Protein AF-A0A2S2P1L9-F1 (afdb_monomer)

InterPro domains:
  IPR001584 Integrase, catalytic core [PF00665] (9-90)
  IPR001584 Integrase, catalytic core [PS50994] (1-130)
  IPR012337 Ribonuclease H-like superfamily [SSF53098] (10-117)
  IPR036397 Ribonuclease H superfamily [G3DSA:3.30.420.10] (2-129)

pLDDT: mean 81.89, std 11.2, range [43.09, 94.62]

Structure (mmCIF, N/CA/C/O backbone):
data_AF-A0A2S2P1L9-F1
#
_entry.id   AF-A0A2S2P1L9-F1
#
loop_
_atom_site.group_PDB
_atom_site.id
_atom_site.type_symbol
_atom_site.label_atom_id
_atom_site.label_alt_id
_atom_site.label_comp_id
_atom_site.label_asym_id
_atom_site.label_entity_id
_atom_site.label_seq_id
_atom_site.pdbx_PDB_ins_code
_atom_site.Cartn_x
_atom_site.Cartn_y
_atom_site.Cartn_z
_atom_site.occupancy
_atom_site.B_iso_or_equiv
_atom_site.auth_seq_id
_atom_site.auth_comp_id
_atom_site.auth_asym_id
_atom_site.auth_atom_id
_atom_site.pdbx_PDB_model_num
ATOM 1 N N . VAL A 1 1 ? 14.281 -6.290 -4.411 1.00 46.94 1 VAL A N 1
ATOM 2 C CA . VAL A 1 1 ? 15.604 -6.355 -5.085 1.00 46.94 1 VAL A CA 1
ATOM 3 C C . VAL A 1 1 ? 15.452 -6.503 -6.593 1.00 46.94 1 VAL A C 1
ATOM 5 O O . VAL A 1 1 ? 15.866 -5.600 -7.300 1.00 46.94 1 VAL A O 1
ATOM 8 N N . ILE A 1 2 ? 14.763 -7.542 -7.087 1.00 59.72 2 ILE A N 1
ATOM 9 C CA . ILE A 1 2 ? 14.579 -7.776 -8.535 1.00 59.72 2 ILE A CA 1
ATOM 10 C C . ILE A 1 2 ? 13.946 -6.566 -9.249 1.00 59.72 2 ILE A C 1
ATOM 12 O O . ILE A 1 2 ? 14.470 -6.113 -10.256 1.00 59.72 2 ILE A O 1
ATOM 16 N N . MET A 1 3 ? 12.871 -5.987 -8.702 1.00 68.06 3 MET A N 1
ATOM 17 C CA . MET A 1 3 ? 12.139 -4.891 -9.364 1.00 68.06 3 MET A CA 1
ATOM 18 C C . MET A 1 3 ? 12.948 -3.596 -9.518 1.00 68.06 3 MET A C 1
ATOM 20 O O . MET A 1 3 ? 12.745 -2.863 -10.480 1.00 68.06 3 MET A O 1
ATOM 24 N N . ARG A 1 4 ? 13.880 -3.318 -8.596 1.00 66.12 4 ARG A N 1
ATOM 25 C CA . ARG A 1 4 ? 14.669 -2.080 -8.614 1.00 66.12 4 ARG A CA 1
ATOM 26 C C . ARG A 1 4 ? 15.696 -2.064 -9.743 1.00 66.12 4 ARG A C 1
ATOM 28 O O . ARG A 1 4 ? 15.940 -1.007 -10.302 1.00 66.12 4 ARG A O 1
ATOM 35 N N . ASN A 1 5 ? 16.213 -3.230 -10.122 1.00 73.38 5 ASN A N 1
ATOM 36 C CA . ASN A 1 5 ? 17.188 -3.371 -11.206 1.00 73.38 5 ASN A CA 1
ATOM 37 C C . ASN A 1 5 ? 16.560 -3.232 -12.604 1.00 73.38 5 ASN A C 1
ATOM 39 O O . ASN A 1 5 ? 17.282 -3.184 -13.592 1.00 73.38 5 ASN A O 1
ATOM 43 N N . TYR A 1 6 ? 15.227 -3.179 -12.698 1.00 74.25 6 TYR A N 1
ATOM 44 C CA . TYR A 1 6 ? 14.498 -3.085 -13.965 1.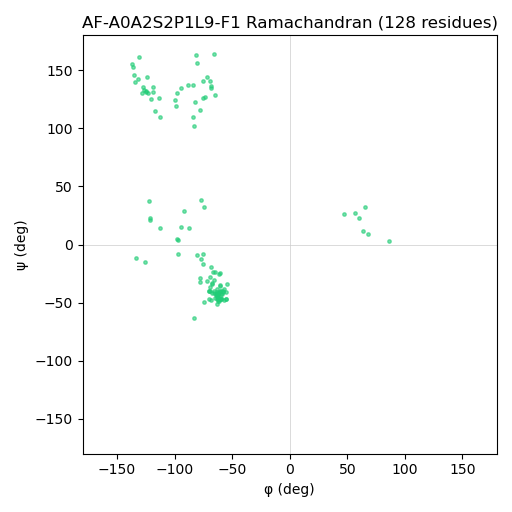00 74.25 6 TYR A CA 1
ATOM 45 C C . TYR A 1 6 ? 13.604 -1.842 -14.035 1.00 74.25 6 TYR A C 1
ATOM 47 O O . TYR A 1 6 ? 12.641 -1.831 -14.802 1.00 74.25 6 TYR A O 1
ATOM 55 N N . SER A 1 7 ? 13.894 -0.797 -13.251 1.00 75.38 7 SER A N 1
ATOM 56 C CA . SER A 1 7 ? 13.093 0.435 -13.229 1.00 75.38 7 SER A CA 1
ATOM 57 C C . SER A 1 7 ? 12.945 1.061 -14.612 1.00 75.38 7 SER A C 1
ATOM 59 O O . SER A 1 7 ? 11.848 1.473 -14.978 1.00 75.38 7 SER A O 1
ATOM 61 N N . ASP A 1 8 ? 14.010 1.066 -15.410 1.00 77.19 8 ASP A N 1
ATOM 62 C CA . ASP A 1 8 ? 14.045 1.746 -16.712 1.00 77.19 8 ASP A CA 1
ATOM 63 C C . ASP A 1 8 ? 13.118 1.071 -17.725 1.00 77.19 8 ASP A C 1
ATOM 65 O O . ASP A 1 8 ? 12.447 1.721 -18.522 1.00 77.19 8 ASP A O 1
ATOM 69 N N . GLN A 1 9 ? 12.992 -0.253 -17.628 1.00 77.81 9 GLN A N 1
ATOM 70 C CA . GLN A 1 9 ? 12.070 -1.039 -18.448 1.00 77.81 9 GLN A CA 1
ATOM 71 C C . GLN A 1 9 ? 10.614 -0.929 -17.970 1.00 77.81 9 GLN A C 1
ATOM 73 O O . GLN A 1 9 ? 9.703 -1.340 -18.689 1.00 77.81 9 GLN A O 1
ATOM 78 N N . ASN A 1 10 ? 10.398 -0.382 -16.772 1.00 80.25 10 ASN A N 1
ATOM 79 C CA . ASN A 1 10 ? 9.116 -0.274 -16.084 1.00 80.25 10 ASN A CA 1
ATOM 80 C C . ASN A 1 10 ? 8.779 1.180 -15.762 1.00 80.25 10 ASN A C 1
ATOM 82 O O . ASN A 1 10 ? 8.266 1.461 -14.687 1.00 80.25 10 ASN A O 1
ATOM 86 N N . GLU A 1 11 ? 9.098 2.119 -16.655 1.00 80.50 11 GLU A N 1
ATOM 87 C CA . GLU A 1 11 ? 8.687 3.529 -16.539 1.00 80.50 11 GLU A CA 1
ATOM 88 C C . GLU A 1 11 ? 9.122 4.209 -15.217 1.00 80.50 11 GLU A C 1
ATOM 90 O O . GLU A 1 11 ? 8.482 5.147 -14.728 1.00 80.50 11 GLU A O 1
ATOM 95 N N . GLY A 1 12 ? 10.209 3.727 -14.609 1.00 79.69 12 GLY A N 1
ATOM 96 C CA . GLY A 1 12 ? 10.750 4.200 -13.334 1.00 79.69 12 GLY A CA 1
ATOM 97 C C . GLY A 1 12 ? 10.132 3.559 -12.085 1.00 79.69 12 GLY A C 1
ATOM 98 O O . GLY A 1 12 ? 10.487 3.944 -10.971 1.00 79.69 12 GLY A O 1
ATOM 99 N N . TYR A 1 13 ? 9.216 2.598 -12.223 1.00 82.69 13 TYR A N 1
ATOM 100 C CA . TYR A 1 13 ? 8.654 1.862 -11.090 1.00 82.69 13 TYR A CA 1
ATOM 101 C C . TYR A 1 13 ? 9.660 0.844 -10.547 1.00 82.69 13 TYR A C 1
ATOM 103 O O . TYR A 1 13 ? 10.180 0.009 -11.283 1.00 82.69 13 TYR A O 1
ATOM 111 N N . CYS A 1 14 ? 9.934 0.905 -9.243 1.00 83.81 14 CYS A N 1
ATOM 112 C CA . CYS A 1 14 ? 10.972 0.084 -8.609 1.00 83.81 14 CYS A CA 1
ATOM 113 C C . CYS A 1 14 ? 10.535 -0.595 -7.305 1.00 83.81 14 CYS A C 1
ATOM 115 O O . CYS A 1 14 ? 11.239 -1.479 -6.813 1.00 83.81 14 CYS A O 1
ATOM 117 N N . ASN A 1 15 ? 9.388 -0.203 -6.750 1.00 84.94 15 ASN A N 1
ATOM 118 C CA . ASN A 1 15 ? 8.818 -0.773 -5.534 1.00 84.94 15 ASN A CA 1
ATOM 119 C C . ASN A 1 15 ? 7.342 -1.120 -5.757 1.00 84.94 15 ASN A C 1
ATOM 121 O O . ASN A 1 15 ? 6.701 -0.581 -6.657 1.00 84.94 15 ASN A O 1
ATOM 125 N N . ILE A 1 16 ? 6.798 -1.984 -4.906 1.00 87.12 16 ILE A N 1
ATOM 126 C CA . ILE A 1 16 ? 5.361 -2.245 -4.803 1.00 87.12 16 ILE A CA 1
ATOM 127 C C . ILE A 1 16 ? 4.981 -2.049 -3.341 1.00 87.12 16 ILE A C 1
ATOM 129 O O . ILE A 1 16 ? 5.674 -2.553 -2.457 1.00 87.12 16 ILE A O 1
ATOM 133 N N . ILE A 1 17 ? 3.903 -1.311 -3.096 1.00 88.56 17 ILE A N 1
ATOM 134 C CA . ILE A 1 17 ? 3.240 -1.292 -1.796 1.00 88.56 17 ILE A CA 1
ATOM 135 C C . ILE A 1 17 ? 2.104 -2.303 -1.811 1.00 88.56 17 ILE A C 1
ATOM 137 O O . ILE A 1 17 ? 1.337 -2.376 -2.769 1.00 88.56 17 ILE A O 1
ATOM 141 N N . THR A 1 18 ? 2.019 -3.086 -0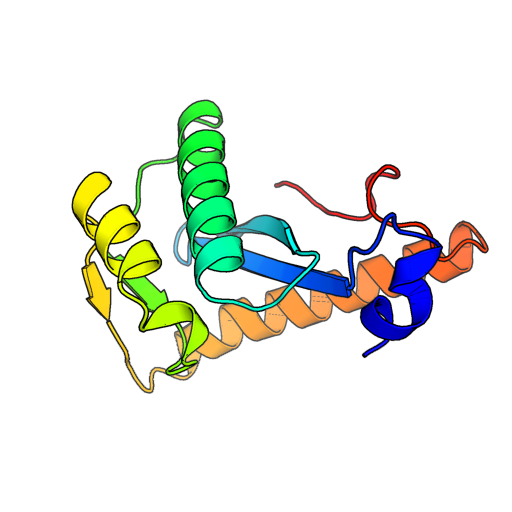.749 1.00 89.44 18 THR A N 1
ATOM 142 C CA . THR A 1 18 ? 1.016 -4.131 -0.577 1.00 89.44 18 THR A CA 1
ATOM 143 C C . THR A 1 18 ? 0.171 -3.819 0.643 1.00 89.44 18 THR A C 1
ATOM 145 O O . THR A 1 18 ? 0.714 -3.550 1.714 1.00 89.44 18 THR A O 1
ATOM 148 N N . VAL A 1 19 ? -1.145 -3.879 0.487 1.00 89.94 19 VAL A N 1
ATOM 149 C CA . VAL A 1 19 ? -2.118 -3.718 1.569 1.00 89.94 19 VAL A CA 1
ATOM 150 C C . VAL A 1 19 ? -3.012 -4.944 1.555 1.00 89.94 19 VAL A C 1
ATOM 152 O O . VAL A 1 19 ? -3.486 -5.338 0.494 1.00 89.94 19 VAL A O 1
ATOM 155 N N . ILE A 1 20 ? -3.233 -5.552 2.716 1.00 89.88 20 ILE A N 1
ATOM 156 C CA . ILE A 1 20 ? -4.113 -6.710 2.858 1.00 89.88 20 ILE A CA 1
ATOM 157 C C . ILE A 1 2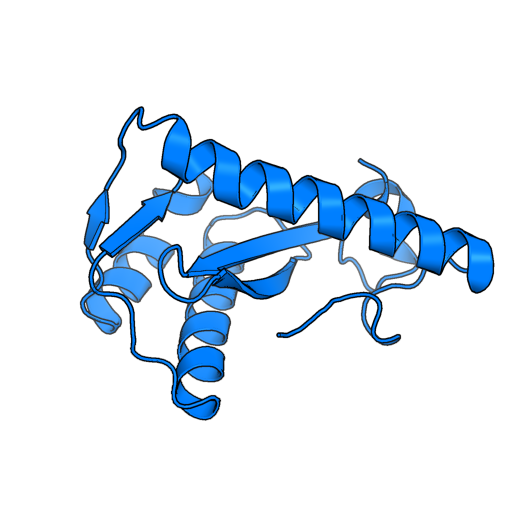0 ? -5.127 -6.452 3.963 1.00 89.88 20 ILE A C 1
ATOM 159 O O . ILE A 1 20 ? -4.777 -5.970 5.041 1.00 89.88 20 ILE A O 1
ATOM 163 N N . ASP A 1 21 ? -6.379 -6.794 3.696 1.00 89.88 21 ASP A N 1
ATOM 164 C CA . ASP A 1 21 ? -7.383 -6.927 4.736 1.00 89.88 21 ASP A CA 1
ATOM 165 C C . ASP A 1 21 ? -7.184 -8.271 5.446 1.00 89.88 21 ASP A C 1
ATOM 167 O O . ASP A 1 21 ? -7.314 -9.348 4.858 1.00 89.88 21 ASP A O 1
ATOM 171 N N . THR A 1 22 ? -6.852 -8.223 6.733 1.00 87.12 22 THR A N 1
ATOM 172 C CA . THR A 1 22 ? -6.578 -9.423 7.524 1.00 87.12 22 THR A CA 1
ATOM 173 C C . THR A 1 22 ? -7.815 -10.286 7.754 1.00 87.12 22 THR A C 1
ATOM 175 O O . THR A 1 22 ? -7.636 -11.471 8.045 1.00 87.12 22 THR A O 1
ATOM 178 N N . PHE A 1 23 ? -9.031 -9.750 7.610 1.00 86.25 23 PHE A N 1
ATOM 179 C CA . PHE A 1 23 ? -10.271 -10.510 7.761 1.00 86.25 23 PHE A CA 1
ATOM 180 C C . PHE A 1 23 ? -10.623 -11.257 6.471 1.00 86.25 23 PHE A C 1
ATOM 182 O O . PHE A 1 23 ? -10.585 -12.485 6.442 1.00 86.25 23 PHE A O 1
ATOM 189 N N . SER A 1 24 ? -10.888 -10.525 5.385 1.00 87.94 24 SER A N 1
ATOM 190 C CA . SER A 1 24 ? -11.298 -11.111 4.098 1.00 87.94 24 SER A CA 1
ATOM 191 C C . SER A 1 24 ? -10.158 -11.769 3.315 1.00 87.94 24 SER A C 1
ATOM 193 O O . SER A 1 24 ? -10.411 -12.528 2.384 1.00 87.94 24 SER A O 1
ATOM 195 N N . LYS A 1 25 ? -8.901 -11.467 3.671 1.00 87.81 25 LYS A N 1
ATOM 196 C CA . LYS A 1 25 ? -7.683 -11.798 2.908 1.00 87.81 25 LYS A CA 1
ATOM 197 C C . LYS A 1 25 ? -7.605 -11.131 1.533 1.00 87.81 25 LYS A C 1
ATOM 199 O O . LYS A 1 25 ? -6.714 -11.472 0.755 1.00 87.81 25 LYS A O 1
ATOM 204 N N . PHE A 1 26 ? -8.473 -10.159 1.251 1.00 88.25 26 PHE A N 1
ATOM 205 C CA . PHE A 1 26 ? -8.393 -9.366 0.032 1.00 88.25 26 PHE A CA 1
ATOM 206 C C . PHE A 1 26 ? -7.147 -8.478 0.063 1.00 88.25 26 PHE A C 1
ATOM 208 O O . PHE A 1 26 ? -6.846 -7.857 1.086 1.00 88.25 26 PHE A O 1
ATOM 215 N N . ALA A 1 27 ? -6.408 -8.432 -1.045 1.00 89.00 27 ALA A N 1
ATOM 216 C CA . ALA A 1 27 ? -5.133 -7.736 -1.116 1.00 89.00 27 ALA A CA 1
ATOM 217 C C . ALA A 1 27 ? -5.036 -6.829 -2.343 1.00 89.00 27 ALA A C 1
ATOM 219 O O . ALA A 1 27 ? -5.455 -7.175 -3.448 1.00 89.00 27 ALA A O 1
ATOM 220 N N . TRP A 1 28 ? -4.396 -5.684 -2.140 1.00 88.94 28 TRP A N 1
ATOM 221 C CA . TRP A 1 28 ? -4.076 -4.710 -3.169 1.00 88.94 28 TRP A CA 1
ATOM 222 C C . TRP A 1 28 ? -2.565 -4.550 -3.260 1.00 88.94 28 TRP A C 1
ATOM 224 O O . TRP A 1 28 ? -1.874 -4.410 -2.248 1.00 88.94 28 TRP A O 1
ATOM 234 N N . ALA A 1 29 ? -2.053 -4.533 -4.485 1.00 88.25 29 ALA A N 1
ATOM 235 C CA . ALA A 1 29 ? -0.664 -4.235 -4.783 1.00 88.25 29 ALA A CA 1
ATOM 236 C C . ALA A 1 29 ? -0.610 -3.007 -5.694 1.00 88.25 29 ALA A C 1
ATOM 238 O O . ALA A 1 29 ? -1.233 -2.985 -6.752 1.00 88.25 29 ALA A O 1
ATOM 239 N N . PHE A 1 30 ? 0.130 -1.974 -5.297 1.00 86.88 30 PHE A N 1
ATOM 240 C CA . PHE A 1 30 ? 0.253 -0.746 -6.077 1.00 86.88 30 PHE A CA 1
ATOM 241 C C . PHE A 1 30 ? 1.723 -0.443 -6.394 1.00 86.88 30 PHE A C 1
ATOM 243 O O . PHE A 1 30 ? 2.566 -0.464 -5.492 1.00 86.88 30 PHE A O 1
ATOM 250 N N . PRO A 1 31 ? 2.075 -0.158 -7.658 1.00 88.12 31 PRO A N 1
ATOM 251 C CA . PRO A 1 31 ? 3.450 0.130 -8.033 1.00 88.12 31 PRO A CA 1
ATOM 252 C C . PRO A 1 31 ? 3.887 1.533 -7.591 1.00 88.12 31 PRO A C 1
ATOM 254 O O . PRO A 1 31 ? 3.159 2.517 -7.723 1.00 88.12 31 PRO A O 1
ATOM 257 N N . LEU A 1 32 ? 5.127 1.644 -7.121 1.00 87.50 32 LEU A N 1
ATOM 258 C CA . LEU A 1 32 ? 5.744 2.879 -6.646 1.00 87.50 32 LEU A CA 1
ATOM 259 C C . LEU A 1 32 ? 7.063 3.164 -7.376 1.00 87.50 32 LEU A C 1
ATOM 261 O O . LEU A 1 32 ? 7.957 2.316 -7.455 1.00 87.50 32 LEU A O 1
ATOM 265 N N . LYS A 1 33 ? 7.212 4.400 -7.869 1.00 86.38 33 LYS A N 1
ATOM 266 C CA . LYS A 1 33 ? 8.484 4.903 -8.424 1.00 86.38 33 LYS A CA 1
ATOM 267 C C . LYS A 1 33 ? 9.476 5.303 -7.337 1.00 86.38 33 LYS A C 1
ATOM 269 O O . LYS A 1 33 ? 10.678 5.154 -7.512 1.00 86.38 33 LYS A O 1
ATOM 274 N N . LYS A 1 34 ? 8.978 5.793 -6.201 1.00 85.25 34 LYS A N 1
ATOM 275 C CA . LYS A 1 34 ? 9.776 6.182 -5.033 1.00 85.25 34 LYS A CA 1
ATOM 276 C C . LYS A 1 34 ? 9.118 5.651 -3.767 1.00 85.25 34 LYS A C 1
ATOM 278 O O . LYS A 1 34 ? 7.895 5.595 -3.683 1.00 85.25 34 LYS A O 1
ATOM 283 N N . LYS A 1 35 ? 9.940 5.281 -2.784 1.00 84.38 35 LYS A N 1
ATOM 284 C CA . LYS A 1 35 ? 9.500 4.855 -1.445 1.00 84.38 35 LYS A CA 1
ATOM 285 C C . LYS A 1 35 ? 9.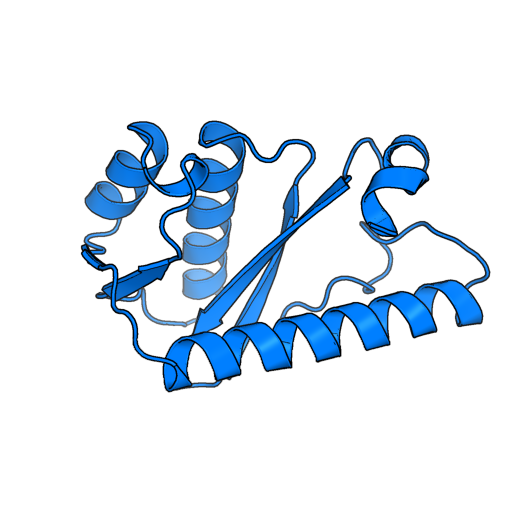446 6.039 -0.465 1.00 84.38 35 LYS A C 1
ATOM 287 O O . LYS A 1 35 ? 9.697 5.880 0.722 1.00 84.38 35 LYS A O 1
ATOM 292 N N . ASP A 1 36 ? 9.195 7.246 -0.971 1.00 88.06 36 ASP A N 1
ATOM 293 C CA . ASP A 1 36 ? 9.004 8.414 -0.115 1.00 88.06 36 ASP A CA 1
ATOM 294 C C . ASP A 1 36 ? 7.574 8.445 0.433 1.00 88.06 36 ASP A C 1
ATOM 296 O O . ASP A 1 36 ? 6.638 7.884 -0.146 1.00 88.06 36 ASP A O 1
ATOM 300 N N . GLY A 1 37 ? 7.392 9.117 1.568 1.00 86.44 37 GLY A N 1
ATOM 301 C CA . GLY A 1 37 ? 6.089 9.126 2.216 1.00 86.44 37 GLY A CA 1
ATOM 302 C C . GLY A 1 37 ? 4.998 9.826 1.388 1.00 86.44 37 GLY A C 1
ATOM 303 O O . GLY A 1 37 ? 3.825 9.533 1.582 1.00 86.44 37 GLY A O 1
ATOM 304 N N . ILE A 1 38 ? 5.325 10.739 0.459 1.00 90.12 38 ILE A N 1
ATOM 305 C CA . ILE A 1 38 ? 4.319 11.383 -0.414 1.00 90.12 38 ILE A CA 1
ATOM 306 C C . ILE A 1 38 ? 3.746 10.353 -1.391 1.00 90.12 38 ILE A C 1
ATOM 308 O O . ILE A 1 38 ? 2.529 10.244 -1.544 1.00 90.12 38 ILE A O 1
ATOM 312 N N . SER A 1 39 ? 4.623 9.586 -2.036 1.00 90.56 39 SER A N 1
ATOM 313 C CA . SER A 1 39 ? 4.256 8.535 -2.983 1.00 90.56 39 SER A CA 1
ATOM 314 C C . SER A 1 39 ? 3.453 7.440 -2.289 1.00 90.56 39 SER A C 1
ATOM 316 O O . SER A 1 39 ? 2.419 7.020 -2.803 1.00 90.56 39 SER A O 1
ATOM 318 N N . VAL A 1 40 ? 3.877 7.046 -1.085 1.00 90.69 40 VAL A N 1
ATOM 319 C CA . VAL A 1 40 ? 3.168 6.067 -0.251 1.00 90.69 40 VAL A CA 1
ATOM 320 C C . VAL A 1 40 ? 1.780 6.569 0.163 1.00 90.69 40 VAL A C 1
ATOM 322 O O . VAL A 1 40 ? 0.812 5.826 0.040 1.00 90.69 40 VAL A O 1
ATOM 325 N N . SER A 1 41 ? 1.648 7.838 0.562 1.00 91.94 41 SER A N 1
ATOM 326 C CA . SER A 1 41 ? 0.350 8.439 0.920 1.00 91.94 41 SER A CA 1
ATOM 327 C C . SER A 1 41 ? -0.631 8.432 -0.251 1.00 91.94 41 SER A C 1
ATOM 329 O O . SER A 1 41 ? -1.775 8.015 -0.097 1.00 91.94 41 SER A O 1
ATOM 331 N N . LYS A 1 42 ? -0.169 8.845 -1.439 1.00 92.31 42 LYS A N 1
ATOM 332 C CA . LYS A 1 42 ? -0.987 8.831 -2.662 1.00 92.31 42 LYS A CA 1
ATOM 333 C C . LYS A 1 42 ? -1.400 7.415 -3.053 1.00 92.31 42 LYS A C 1
ATOM 335 O O . LYS A 1 42 ? -2.514 7.210 -3.519 1.00 92.31 42 LYS A O 1
ATOM 340 N N . ALA A 1 43 ? -0.507 6.439 -2.890 1.00 92.00 43 ALA A N 1
ATOM 341 C CA . ALA A 1 43 ? -0.836 5.048 -3.171 1.00 92.00 43 ALA A CA 1
ATOM 342 C C . ALA A 1 43 ? -1.861 4.493 -2.177 1.00 92.00 43 ALA A C 1
ATOM 344 O O . ALA A 1 43 ? -2.802 3.837 -2.609 1.00 92.00 43 ALA A O 1
ATOM 345 N N . LEU A 1 44 ? -1.732 4.799 -0.881 1.00 91.94 44 LEU A N 1
ATOM 346 C CA . LEU A 1 44 ? -2.730 4.408 0.115 1.00 91.94 44 LEU A CA 1
ATOM 347 C C . LEU A 1 44 ? -4.106 4.999 -0.213 1.00 91.94 44 LEU A C 1
ATOM 349 O O . LEU A 1 44 ? -5.098 4.278 -0.195 1.00 91.94 44 LEU A O 1
ATOM 353 N N . GLU A 1 45 ? -4.162 6.289 -0.540 1.00 93.19 45 GLU A N 1
ATOM 354 C CA . GLU A 1 45 ? -5.404 6.968 -0.920 1.00 93.19 45 GLU A CA 1
ATOM 355 C C . GLU A 1 45 ? -6.079 6.281 -2.117 1.00 93.19 45 GLU A C 1
ATOM 357 O O . GLU A 1 45 ? -7.252 5.920 -2.035 1.00 93.19 45 GLU A O 1
ATOM 362 N N . LYS A 1 46 ? -5.310 5.978 -3.171 1.00 92.19 46 LYS A N 1
ATOM 363 C CA . LYS A 1 46 ? -5.803 5.222 -4.332 1.00 92.19 46 LYS A CA 1
ATOM 364 C C . LYS A 1 46 ? -6.301 3.825 -3.974 1.00 92.19 46 LYS A C 1
ATOM 366 O O . LYS A 1 46 ? -7.315 3.396 -4.512 1.00 92.19 46 LYS A O 1
ATOM 371 N N . ILE A 1 47 ? -5.606 3.114 -3.086 1.00 91.44 47 ILE A N 1
ATOM 372 C CA . ILE A 1 47 ? -6.027 1.782 -2.632 1.00 91.44 47 ILE A CA 1
ATOM 373 C C . ILE A 1 47 ? -7.358 1.873 -1.885 1.00 91.44 47 ILE A C 1
ATOM 375 O O . ILE A 1 47 ? -8.242 1.065 -2.139 1.00 91.44 47 ILE A O 1
ATOM 379 N N . ILE A 1 48 ? -7.537 2.863 -1.006 1.00 90.94 48 ILE A N 1
ATOM 380 C CA . ILE A 1 48 ? -8.800 3.056 -0.279 1.00 90.94 48 ILE A CA 1
ATOM 381 C C . ILE A 1 48 ? -9.940 3.381 -1.251 1.00 90.94 48 ILE A C 1
ATOM 383 O O . ILE A 1 48 ? -11.041 2.852 -1.110 1.00 90.94 48 ILE A O 1
ATOM 387 N N . GLU A 1 49 ? -9.695 4.238 -2.242 1.00 91.69 49 GLU A N 1
ATOM 388 C CA . GLU A 1 49 ? -10.682 4.565 -3.275 1.00 91.69 49 GLU A CA 1
ATOM 389 C C . GLU A 1 49 ? -11.046 3.341 -4.121 1.00 91.69 49 GLU A C 1
ATOM 391 O O . GLU A 1 49 ? -12.228 3.064 -4.308 1.00 91.69 49 GLU A O 1
ATOM 396 N N . GLN A 1 50 ? -1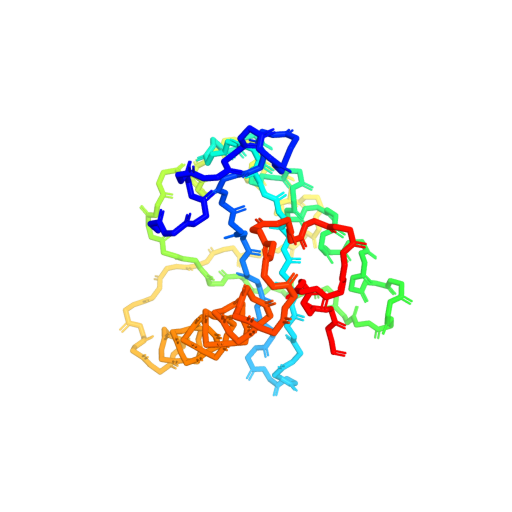0.055 2.559 -4.555 1.00 89.88 50 GLN A N 1
ATOM 397 C CA . GLN A 1 50 ? -10.271 1.308 -5.282 1.00 89.88 50 GLN A CA 1
ATOM 398 C C . GLN A 1 50 ? -11.024 0.272 -4.438 1.00 89.88 50 GLN A C 1
ATOM 400 O O . GLN A 1 50 ? -11.933 -0.387 -4.932 1.00 89.88 50 GLN A O 1
ATOM 405 N N . ALA A 1 51 ? -10.693 0.143 -3.156 1.00 88.94 51 ALA A N 1
ATOM 406 C CA . ALA A 1 51 ? -11.400 -0.744 -2.242 1.00 88.94 51 ALA A CA 1
ATOM 407 C C . ALA A 1 51 ? -12.888 -0.355 -2.154 1.00 88.94 51 ALA A C 1
ATOM 409 O O . ALA A 1 51 ? -13.758 -1.217 -2.257 1.00 88.94 51 ALA A O 1
ATOM 410 N N . LYS A 1 52 ? -13.198 0.948 -2.080 1.00 89.94 52 LYS A N 1
ATOM 411 C CA . LYS A 1 52 ? -14.585 1.441 -2.101 1.00 89.94 52 LYS A CA 1
ATOM 412 C C . LYS A 1 52 ? -15.314 1.107 -3.403 1.00 89.94 52 LYS A C 1
ATOM 414 O O . LYS A 1 52 ? -16.469 0.699 -3.340 1.00 89.94 52 LYS A O 1
ATOM 419 N N . THR A 1 53 ? -14.674 1.254 -4.569 1.00 90.25 53 THR A N 1
ATOM 420 C CA . THR A 1 53 ? -15.312 0.883 -5.850 1.00 90.25 53 THR A CA 1
ATOM 421 C C . THR A 1 53 ? -15.546 -0.623 -5.973 1.00 90.25 53 THR A C 1
ATOM 423 O O . THR A 1 53 ? -16.459 -1.044 -6.675 1.00 90.25 53 THR A O 1
ATOM 426 N N . GLN A 1 54 ? -14.772 -1.430 -5.245 1.00 87.69 54 GLN A N 1
ATOM 427 C CA . GLN A 1 54 ? -14.933 -2.880 -5.120 1.00 87.69 54 GLN A CA 1
ATOM 428 C C . GLN A 1 54 ? -15.904 -3.285 -3.996 1.00 87.69 54 GLN A C 1
ATOM 430 O O . GLN A 1 54 ? -15.944 -4.449 -3.603 1.00 87.69 54 GLN A O 1
ATOM 435 N N . ASN A 1 55 ? -16.692 -2.337 -3.477 1.00 88.50 55 ASN A N 1
ATOM 436 C CA . ASN A 1 55 ? -17.649 -2.538 -2.388 1.00 88.50 55 ASN A CA 1
ATOM 437 C C . ASN A 1 55 ? -17.005 -3.031 -1.073 1.00 88.50 55 ASN A C 1
ATOM 439 O O . ASN A 1 55 ? -17.673 -3.618 -0.220 1.00 88.50 55 ASN A O 1
ATOM 443 N N . HIS A 1 56 ? -15.704 -2.778 -0.897 1.00 88.94 56 HIS A N 1
ATOM 444 C CA . HIS A 1 56 ? -14.959 -3.086 0.318 1.00 88.94 56 HIS A CA 1
ATOM 445 C C . HIS A 1 56 ? -15.0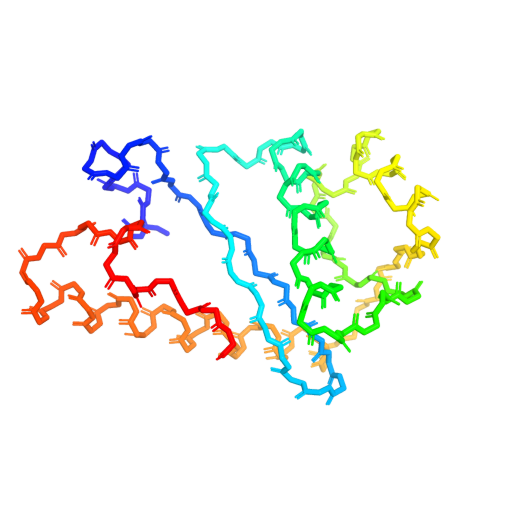43 -1.923 1.304 1.00 88.94 56 HIS A C 1
ATOM 447 O O . HIS A 1 56 ? -14.908 -0.749 0.941 1.00 88.94 56 HIS A O 1
ATOM 453 N N . GLN A 1 57 ? -15.253 -2.236 2.580 1.00 87.50 57 GLN A N 1
ATOM 454 C CA . GLN A 1 57 ? -15.377 -1.205 3.606 1.00 87.50 57 GLN A CA 1
ATOM 455 C C . GLN A 1 57 ? -14.027 -0.544 3.896 1.00 87.50 57 GLN A C 1
ATOM 457 O O . GLN A 1 57 ? -12.977 -1.186 3.911 1.00 87.50 57 GLN A O 1
ATOM 462 N N . THR A 1 58 ? -14.059 0.763 4.167 1.00 86.88 58 THR A N 1
ATOM 463 C CA . THR A 1 58 ? -12.864 1.486 4.620 1.00 86.88 58 THR A CA 1
ATOM 464 C C . THR A 1 58 ? -12.439 0.949 5.991 1.00 86.88 58 THR A C 1
ATOM 466 O O . THR A 1 58 ? -13.276 0.878 6.896 1.00 86.88 58 THR A O 1
ATOM 469 N N . PRO A 1 59 ? -11.163 0.567 6.173 1.00 88.38 59 PRO A N 1
ATOM 470 C CA . PRO A 1 59 ? -10.710 -0.007 7.431 1.00 88.38 59 PRO A CA 1
ATOM 471 C C . PRO A 1 59 ? -10.711 1.051 8.535 1.00 88.38 59 PRO A C 1
ATOM 473 O O . PRO A 1 59 ? -10.301 2.185 8.318 1.00 88.38 59 PRO A O 1
ATOM 476 N N . LYS A 1 60 ? -11.106 0.669 9.751 1.00 90.06 60 LYS A N 1
ATOM 477 C CA . LYS A 1 60 ? -10.994 1.549 10.931 1.00 90.06 60 LYS A CA 1
ATOM 478 C C . LYS A 1 60 ? -9.571 1.598 11.483 1.00 90.06 60 LYS A C 1
ATOM 480 O O . LYS A 1 60 ? -9.170 2.589 12.085 1.00 90.06 60 LYS A O 1
ATOM 485 N N . LEU A 1 61 ? -8.827 0.510 11.300 1.00 90.62 61 LEU A N 1
ATOM 486 C CA . LEU A 1 61 ? -7.507 0.303 11.874 1.00 90.62 61 LEU A CA 1
ATOM 487 C C . LEU A 1 61 ? -6.517 -0.090 10.777 1.00 90.62 61 LEU A C 1
ATOM 489 O O . LEU A 1 61 ? -6.776 -1.026 10.023 1.00 90.62 61 LEU A O 1
ATOM 493 N N . LEU A 1 62 ? -5.372 0.587 10.728 1.00 90.75 62 LEU A N 1
ATOM 494 C CA . LEU A 1 62 ? -4.259 0.242 9.846 1.00 90.75 62 LEU A CA 1
ATOM 495 C C . LEU A 1 62 ? -3.063 -0.213 10.678 1.00 90.75 62 LEU A C 1
ATOM 497 O O . LEU A 1 62 ? -2.597 0.511 11.557 1.00 90.75 62 LEU A O 1
ATOM 501 N N . HIS A 1 63 ? -2.545 -1.397 10.369 1.00 88.81 63 HIS A N 1
ATOM 502 C CA . HIS A 1 63 ? -1.274 -1.868 10.908 1.00 88.81 63 HIS A CA 1
ATOM 503 C C . HIS A 1 63 ? -0.190 -1.654 9.858 1.00 88.81 63 HIS A C 1
ATOM 505 O O . HIS A 1 63 ? -0.325 -2.113 8.726 1.00 88.81 63 HIS A O 1
ATOM 511 N N . ALA A 1 64 ? 0.866 -0.944 10.237 1.00 85.44 64 ALA A N 1
ATOM 512 C CA . ALA A 1 64 ? 2.059 -0.768 9.424 1.00 85.44 64 ALA A CA 1
ATOM 513 C C . ALA A 1 64 ? 3.307 -0.905 10.301 1.00 85.44 64 ALA A C 1
ATOM 515 O O . ALA A 1 64 ? 3.269 -0.648 11.512 1.00 85.44 64 ALA A O 1
ATOM 516 N N . ASP A 1 65 ? 4.422 -1.279 9.682 1.00 78.44 65 ASP A N 1
ATOM 517 C CA . ASP A 1 65 ? 5.722 -1.259 10.344 1.00 78.44 65 ASP A CA 1
ATOM 518 C C . ASP A 1 65 ? 6.138 0.177 10.681 1.00 78.44 65 ASP A C 1
ATOM 520 O O . ASP A 1 65 ? 5.610 1.152 10.141 1.00 78.44 65 ASP A O 1
ATOM 524 N N . LYS A 1 66 ? 7.129 0.324 11.564 1.00 74.50 66 LYS A N 1
ATOM 525 C CA . LYS A 1 66 ? 7.679 1.627 11.984 1.00 74.50 66 LYS A CA 1
ATOM 526 C C . LYS A 1 66 ? 8.571 2.281 10.912 1.00 74.50 66 LYS A C 1
ATOM 528 O O . LYS A 1 66 ? 9.560 2.934 11.229 1.00 74.50 66 LYS A O 1
ATOM 533 N N . GLY A 1 67 ? 8.265 2.059 9.635 1.00 76.06 67 GLY A N 1
ATOM 534 C CA . GLY A 1 67 ? 8.963 2.696 8.525 1.00 76.06 67 GLY A CA 1
ATOM 535 C C . GLY A 1 67 ? 8.669 4.195 8.488 1.00 76.06 67 GLY A C 1
ATOM 536 O O . GLY A 1 67 ? 7.516 4.610 8.620 1.00 76.06 67 GLY A O 1
ATOM 537 N N . LEU A 1 68 ? 9.700 5.011 8.258 1.00 78.50 68 LEU A N 1
ATOM 538 C CA . LEU A 1 68 ? 9.574 6.474 8.183 1.00 78.50 68 LEU A CA 1
ATOM 539 C C . LEU A 1 68 ? 8.626 6.923 7.059 1.00 78.50 68 LEU A C 1
ATOM 541 O O . LEU A 1 68 ? 8.025 7.995 7.132 1.00 78.50 68 LEU A O 1
ATOM 545 N N . GLU A 1 69 ? 8.451 6.096 6.026 1.00 80.06 69 GLU A N 1
ATOM 546 C CA . GLU A 1 69 ? 7.491 6.334 4.951 1.00 80.06 69 GLU A CA 1
ATOM 547 C C . GLU A 1 69 ? 6.029 6.401 5.429 1.00 80.06 69 GLU A C 1
ATOM 549 O O . GLU A 1 69 ? 5.221 7.076 4.788 1.00 80.06 69 GLU A O 1
ATOM 554 N N . PHE A 1 70 ? 5.704 5.767 6.560 1.00 80.00 70 PHE A N 1
ATOM 555 C CA . PHE A 1 70 ? 4.367 5.746 7.165 1.00 80.00 70 PHE A CA 1
ATOM 556 C C . PHE A 1 70 ? 4.202 6.791 8.278 1.00 80.00 70 PHE A C 1
ATOM 558 O O . PHE A 1 70 ? 3.093 7.041 8.746 1.00 80.00 70 PHE A O 1
ATOM 565 N N . GLU A 1 71 ? 5.289 7.452 8.685 1.00 79.94 71 GLU A N 1
ATOM 566 C CA . GLU A 1 71 ? 5.288 8.417 9.790 1.00 79.94 71 GLU A CA 1
ATOM 567 C C . GLU A 1 71 ? 5.172 9.884 9.331 1.00 79.94 71 GLU A C 1
ATOM 569 O O . GLU A 1 71 ? 5.193 10.815 10.142 1.00 79.94 71 GLU A O 1
ATOM 574 N N . ASN A 1 72 ? 5.012 10.136 8.030 1.00 85.31 72 ASN A N 1
ATOM 575 C CA . ASN A 1 72 ? 5.002 11.498 7.502 1.00 85.31 72 ASN A CA 1
ATOM 576 C C . ASN A 1 72 ? 3.635 12.212 7.652 1.00 85.31 72 ASN A C 1
ATOM 578 O O . ASN A 1 72 ? 2.576 11.604 7.834 1.00 85.31 72 ASN A O 1
ATOM 582 N N . LYS A 1 73 ? 3.647 13.547 7.516 1.00 90.81 73 LYS A N 1
ATOM 583 C CA . LYS A 1 73 ? 2.430 14.380 7.595 1.00 90.81 73 LYS A CA 1
ATOM 584 C C . LYS A 1 73 ? 1.384 14.036 6.529 1.00 90.81 73 LYS A C 1
ATOM 586 O O . LYS A 1 73 ? 0.192 14.111 6.794 1.00 90.81 73 LYS A O 1
ATOM 591 N N . HIS A 1 74 ? 1.819 13.656 5.328 1.00 91.88 74 HIS A N 1
ATOM 592 C CA . HIS A 1 74 ? 0.914 13.362 4.216 1.00 91.88 74 HIS A CA 1
ATOM 593 C C . HIS A 1 74 ? 0.113 12.083 4.476 1.00 91.88 74 HIS A C 1
ATOM 595 O O . HIS A 1 74 ? -1.090 12.056 4.240 1.00 91.88 74 HIS A O 1
ATOM 601 N N . PHE A 1 75 ? 0.756 11.071 5.048 1.00 90.38 75 PHE A N 1
ATOM 602 C CA . PHE A 1 75 ? 0.167 9.781 5.354 1.00 90.38 75 PHE A CA 1
ATOM 603 C C . PHE A 1 75 ? -0.827 9.937 6.495 1.00 90.38 75 PHE A C 1
ATOM 605 O O . PHE A 1 75 ? -1.984 9.548 6.367 1.00 90.38 75 PHE A O 1
ATOM 612 N N . LYS A 1 76 ? -0.427 10.647 7.558 1.00 91.62 76 LYS A N 1
ATOM 613 C CA . LYS A 1 76 ? -1.318 11.023 8.666 1.00 91.62 76 LYS A CA 1
ATOM 614 C C . LYS A 1 76 ? -2.543 11.814 8.187 1.00 91.62 76 LYS A C 1
ATOM 616 O O . LYS A 1 76 ? -3.646 11.568 8.672 1.00 91.62 76 LYS A O 1
ATOM 621 N N . ASN A 1 77 ? -2.386 12.709 7.210 1.00 94.25 77 ASN A N 1
ATOM 622 C CA . ASN A 1 77 ? -3.511 13.445 6.625 1.00 94.25 77 ASN A CA 1
ATOM 623 C C . ASN A 1 77 ? -4.479 12.526 5.870 1.00 94.25 77 ASN A C 1
ATOM 625 O O . ASN A 1 77 ? -5.688 12.680 6.030 1.00 94.25 77 ASN A O 1
ATOM 629 N N . VAL A 1 78 ? -3.972 11.559 5.096 1.00 94.25 78 VAL A N 1
ATOM 630 C CA . VAL A 1 78 ? -4.811 10.546 4.431 1.00 94.25 78 VAL A CA 1
ATOM 631 C C . VAL A 1 78 ? -5.565 9.724 5.476 1.00 94.25 78 VAL A C 1
ATOM 633 O O . VAL A 1 78 ? -6.784 9.618 5.404 1.00 94.25 78 VAL A O 1
ATOM 636 N N . LEU A 1 79 ? -4.881 9.224 6.505 1.00 93.19 79 LEU A N 1
ATOM 637 C CA . LEU A 1 79 ? -5.523 8.478 7.590 1.00 93.19 79 LEU A CA 1
ATOM 638 C C . LEU A 1 79 ? -6.650 9.284 8.250 1.00 93.19 79 LEU A C 1
ATOM 640 O O . LEU A 1 79 ? -7.763 8.784 8.387 1.00 93.19 79 LEU A O 1
ATOM 644 N N . LYS A 1 80 ? -6.403 10.560 8.568 1.00 94.44 80 LYS A N 1
ATOM 645 C CA . LYS A 1 80 ? -7.415 11.457 9.141 1.00 94.44 80 LYS A CA 1
ATOM 646 C C . LYS A 1 80 ? -8.593 11.692 8.190 1.00 94.44 80 LYS A C 1
ATOM 648 O 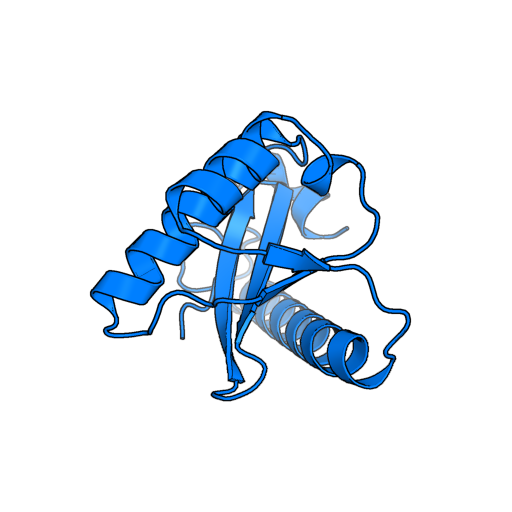O . LYS A 1 80 ? -9.733 11.654 8.639 1.00 94.44 80 LYS A O 1
ATOM 653 N N . LYS A 1 81 ? -8.334 11.899 6.893 1.00 94.62 81 LYS A N 1
ATOM 654 C CA . LYS A 1 81 ? -9.366 12.098 5.856 1.00 94.62 81 LYS A CA 1
ATOM 655 C C . LYS A 1 81 ? -10.341 10.920 5.788 1.00 94.62 81 LYS A C 1
ATOM 657 O O . LYS A 1 81 ? -11.536 11.133 5.619 1.00 94.62 81 LYS A O 1
ATOM 662 N N . TYR A 1 82 ? -9.835 9.695 5.924 1.00 93.38 82 TYR A N 1
ATOM 663 C CA . TYR A 1 82 ? -10.642 8.474 5.846 1.00 93.38 82 TYR A CA 1
ATOM 664 C C . TYR A 1 82 ? -11.053 7.913 7.220 1.00 93.38 82 TYR A C 1
ATOM 666 O O . TYR A 1 82 ? -11.669 6.852 7.268 1.00 93.38 82 TYR A O 1
ATOM 674 N N . GLY A 1 83 ? -10.746 8.605 8.326 1.00 94.00 83 GLY A N 1
ATOM 675 C CA . GLY A 1 83 ? -11.100 8.159 9.680 1.00 94.00 83 GLY A CA 1
ATOM 676 C C . GLY A 1 83 ? -10.392 6.871 10.118 1.00 94.00 83 GLY A C 1
ATOM 677 O O . GLY A 1 83 ? -10.966 6.070 10.849 1.00 94.00 83 GLY A O 1
ATOM 678 N N . ILE A 1 84 ? -9.165 6.653 9.643 1.00 94.38 84 ILE A N 1
ATOM 679 C CA . ILE A 1 84 ? -8.373 5.444 9.888 1.00 94.38 84 ILE A CA 1
ATOM 680 C C . ILE A 1 84 ? -7.386 5.708 11.024 1.00 94.38 84 ILE A C 1
ATOM 682 O O . ILE A 1 84 ? -6.617 6.669 10.981 1.00 94.38 84 ILE A O 1
ATOM 686 N N . HIS A 1 85 ? -7.344 4.821 12.014 1.00 91.81 85 HIS A N 1
ATOM 687 C CA . HIS A 1 85 ? -6.351 4.877 13.082 1.00 91.81 85 HIS A CA 1
ATOM 688 C C . HIS A 1 85 ? -5.201 3.914 12.803 1.00 91.81 85 HIS A C 1
ATOM 690 O O . HIS A 1 85 ? -5.385 2.701 12.703 1.00 91.81 85 HIS A O 1
ATOM 696 N N . MET A 1 86 ? -3.993 4.460 12.679 1.00 89.62 86 MET A N 1
ATOM 697 C CA . MET A 1 86 ? -2.786 3.651 12.555 1.00 89.62 86 MET A CA 1
ATOM 698 C C . MET A 1 86 ? -2.285 3.235 13.933 1.00 89.62 86 MET A C 1
ATOM 700 O O . MET A 1 86 ? -2.242 4.045 14.857 1.00 89.62 86 MET A O 1
ATOM 704 N N . TYR A 1 87 ? -1.881 1.977 14.048 1.00 86.56 87 TYR A N 1
ATOM 705 C CA . TYR A 1 87 ? -1.286 1.427 15.255 1.00 86.56 87 TYR A CA 1
ATOM 706 C C . TYR A 1 87 ? -0.073 0.568 14.899 1.00 86.56 87 TYR A C 1
ATOM 708 O O . TYR A 1 87 ? 0.015 -0.018 13.817 1.00 86.56 87 TYR A O 1
ATOM 716 N N . HIS A 1 88 ? 0.861 0.486 15.840 1.00 79.19 88 HIS A N 1
ATOM 717 C CA . HIS A 1 88 ? 2.049 -0.348 15.733 1.00 79.19 88 HIS A CA 1
ATOM 718 C C . HIS A 1 88 ? 1.998 -1.387 16.849 1.00 79.19 88 HIS A C 1
ATOM 720 O O . HIS A 1 88 ? 2.063 -1.039 18.024 1.00 79.19 88 HIS A O 1
ATOM 726 N N . THR A 1 89 ? 1.880 -2.663 16.495 1.00 66.12 89 THR A N 1
ATOM 727 C CA . THR A 1 89 ? 1.966 -3.780 17.448 1.00 66.12 89 THR A CA 1
ATOM 728 C C . THR A 1 89 ? 3.048 -4.747 17.000 1.00 66.12 89 THR A C 1
ATOM 730 O O . THR A 1 89 ? 3.161 -4.997 15.802 1.00 66.12 89 THR A O 1
ATOM 733 N N . GLN A 1 90 ? 3.779 -5.345 17.943 1.00 62.84 90 GLN A N 1
ATOM 734 C CA . GLN A 1 90 ? 4.683 -6.479 17.691 1.00 62.84 90 GLN A CA 1
ATOM 735 C C . GLN A 1 90 ? 3.903 -7.799 17.524 1.00 62.84 90 GLN A C 1
ATOM 737 O O . GLN A 1 90 ? 4.295 -8.833 18.045 1.00 62.84 90 GLN A O 1
ATOM 742 N N . ASN A 1 91 ? 2.738 -7.760 16.874 1.00 66.19 91 ASN A N 1
ATOM 743 C CA . ASN A 1 91 ? 1.922 -8.956 16.703 1.00 66.19 91 ASN A CA 1
ATOM 744 C C . ASN A 1 91 ? 2.432 -9.743 15.487 1.00 66.19 91 ASN A C 1
ATOM 746 O O . ASN A 1 91 ? 2.142 -9.372 14.346 1.00 66.19 91 ASN A O 1
ATOM 750 N N . GLU A 1 92 ? 3.183 -10.811 15.760 1.00 64.38 92 GLU A N 1
ATOM 751 C CA . GLU A 1 92 ? 3.788 -11.701 14.763 1.00 64.38 92 GLU A CA 1
ATOM 752 C C . GLU A 1 92 ? 2.759 -12.275 13.778 1.00 64.38 92 GLU A C 1
ATOM 754 O O . GLU A 1 92 ? 3.052 -12.403 12.591 1.00 64.38 92 GLU A O 1
ATOM 759 N N . GLU A 1 93 ? 1.522 -12.542 14.212 1.00 69.75 93 GLU A N 1
ATOM 760 C CA . GLU A 1 93 ? 0.492 -13.137 13.350 1.00 69.75 93 GLU A CA 1
ATOM 761 C C . GLU A 1 93 ? 0.073 -12.209 12.202 1.00 69.75 93 GLU A C 1
ATOM 763 O O . GLU A 1 93 ? -0.124 -12.651 11.065 1.00 69.75 93 GLU A O 1
ATOM 768 N N . LYS A 1 94 ? -0.059 -10.904 12.474 1.00 68.56 94 LYS A N 1
ATOM 769 C CA . LYS A 1 94 ? -0.435 -9.917 11.448 1.00 68.56 94 LYS A CA 1
ATOM 770 C C . LYS A 1 94 ? 0.695 -9.722 10.444 1.00 68.56 94 LYS A C 1
ATOM 772 O O . LYS A 1 94 ? 0.434 -9.672 9.239 1.00 68.56 94 LYS A O 1
ATOM 777 N N . SER A 1 95 ? 1.934 -9.695 10.930 1.00 76.25 95 SER A N 1
ATOM 778 C CA . SER A 1 95 ? 3.128 -9.652 10.084 1.00 76.25 95 SER A CA 1
ATOM 779 C C . SER A 1 95 ? 3.249 -10.911 9.218 1.00 76.25 95 SER A C 1
ATOM 781 O O . SER A 1 95 ? 3.478 -10.811 8.014 1.00 76.25 95 SER A O 1
ATOM 783 N N . ALA A 1 96 ? 2.949 -12.094 9.761 1.00 84.50 96 ALA A N 1
ATOM 784 C CA . ALA A 1 96 ? 2.999 -13.350 9.013 1.00 84.50 96 ALA A CA 1
ATOM 785 C C . ALA A 1 96 ? 2.034 -13.380 7.811 1.00 84.50 96 ALA A C 1
ATOM 787 O O . ALA A 1 96 ? 2.364 -13.932 6.755 1.00 84.50 96 ALA A O 1
ATOM 788 N N . ILE A 1 97 ? 0.846 -12.770 7.930 1.00 85.81 97 ILE A N 1
ATOM 789 C CA . ILE A 1 97 ? -0.126 -12.684 6.826 1.00 85.81 97 ILE A CA 1
ATOM 790 C C . ILE A 1 97 ? 0.452 -11.876 5.657 1.00 85.81 97 ILE A C 1
ATOM 792 O O . ILE A 1 97 ? 0.440 -12.350 4.515 1.00 85.81 97 ILE A O 1
ATOM 796 N N . ILE A 1 98 ? 0.971 -10.674 5.929 1.00 84.56 98 ILE A N 1
ATOM 797 C CA . ILE A 1 98 ? 1.520 -9.809 4.878 1.00 84.56 98 ILE A CA 1
ATOM 798 C C . ILE A 1 98 ? 2.818 -10.387 4.303 1.00 84.56 98 ILE A C 1
ATOM 800 O O . ILE A 1 98 ? 3.021 -10.356 3.090 1.00 84.56 98 ILE A O 1
ATOM 804 N N . GLU A 1 99 ? 3.661 -11.013 5.125 1.00 86.50 99 GLU A N 1
ATOM 805 C CA . GLU A 1 99 ? 4.870 -11.706 4.673 1.00 86.50 99 GLU A CA 1
ATOM 806 C C . GLU A 1 99 ? 4.549 -12.870 3.732 1.00 86.50 99 GLU A C 1
ATOM 808 O O . GLU A 1 99 ? 5.168 -13.014 2.670 1.00 86.50 99 GLU A O 1
ATOM 813 N N . ARG A 1 100 ? 3.540 -13.684 4.070 1.00 87.81 100 ARG A N 1
ATOM 814 C CA . ARG A 1 100 ? 3.078 -14.781 3.210 1.00 87.81 100 ARG A CA 1
ATOM 815 C C . ARG A 1 100 ? 2.544 -14.256 1.879 1.00 87.81 100 ARG A C 1
ATOM 817 O O . ARG A 1 100 ? 2.841 -14.842 0.830 1.00 87.81 100 ARG A O 1
ATOM 824 N N . PHE A 1 101 ? 1.788 -13.160 1.908 1.00 87.06 101 PHE A N 1
ATOM 825 C CA . PHE A 1 101 ? 1.300 -12.510 0.695 1.00 87.06 101 PHE A CA 1
ATOM 826 C C . PHE A 1 101 ? 2.462 -11.998 -0.164 1.00 87.06 101 PHE A C 1
ATOM 828 O O . PHE A 1 101 ? 2.547 -12.338 -1.344 1.00 87.06 101 PHE A O 1
ATOM 835 N N . ASN A 1 102 ? 3.422 -11.293 0.436 1.00 86.19 102 ASN A N 1
ATOM 836 C CA . ASN A 1 102 ? 4.605 -10.781 -0.253 1.00 86.19 102 ASN A CA 1
ATOM 837 C C . ASN A 1 102 ? 5.443 -11.897 -0.884 1.00 86.19 102 ASN A C 1
ATOM 839 O O . ASN A 1 102 ? 5.907 -11.763 -2.019 1.00 86.19 102 ASN A O 1
ATOM 843 N N . ARG A 1 103 ? 5.606 -13.033 -0.197 1.00 87.81 103 ARG A N 1
ATOM 844 C CA . ARG A 1 103 ? 6.274 -14.216 -0.757 1.00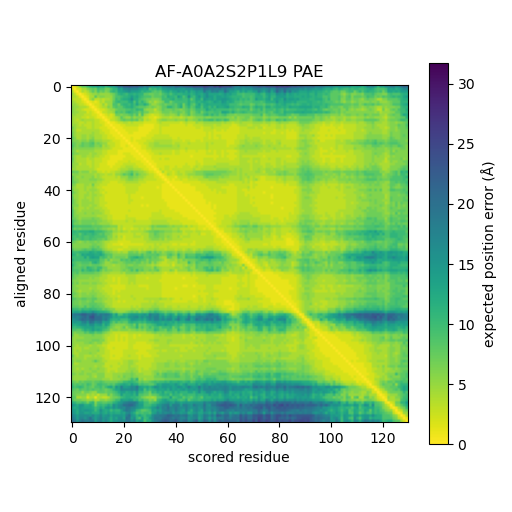 87.81 103 ARG A CA 1
ATOM 845 C C . ARG A 1 103 ? 5.527 -14.767 -1.972 1.00 87.81 103 ARG A C 1
ATOM 847 O O . ARG A 1 103 ? 6.154 -15.069 -2.986 1.00 87.81 103 ARG A O 1
ATOM 854 N N . THR A 1 104 ? 4.200 -14.844 -1.893 1.00 86.94 104 THR A N 1
ATOM 855 C CA . THR A 1 104 ? 3.343 -15.297 -3.000 1.00 86.94 104 THR A CA 1
ATOM 856 C C . THR A 1 104 ? 3.437 -14.356 -4.201 1.00 86.94 104 THR A C 1
ATOM 858 O O . THR A 1 104 ? 3.647 -14.813 -5.325 1.00 86.94 104 THR A O 1
ATOM 861 N N . LEU A 1 105 ? 3.352 -13.043 -3.969 1.00 84.81 105 LEU A N 1
ATOM 862 C CA . LEU A 1 105 ? 3.477 -12.025 -5.009 1.00 84.81 105 LEU A CA 1
ATOM 863 C C . LEU A 1 105 ? 4.843 -12.106 -5.700 1.00 84.81 105 LEU A C 1
ATOM 865 O O . LEU A 1 105 ? 4.910 -12.157 -6.925 1.00 84.81 105 LEU A O 1
ATOM 869 N N . ASN A 1 106 ? 5.931 -12.202 -4.932 1.00 84.31 106 ASN A N 1
ATOM 870 C CA . ASN A 1 106 ? 7.278 -12.350 -5.485 1.00 84.31 106 ASN A CA 1
ATOM 871 C C . ASN A 1 106 ? 7.433 -13.630 -6.323 1.00 84.31 106 ASN A C 1
ATOM 873 O O . ASN A 1 106 ? 8.062 -13.590 -7.381 1.00 84.31 106 ASN A O 1
ATOM 877 N N . GLY A 1 107 ? 6.844 -14.748 -5.884 1.00 84.75 107 GLY A N 1
ATOM 878 C CA . GLY A 1 107 ? 6.843 -16.003 -6.640 1.00 84.75 107 GLY A CA 1
ATOM 879 C C . GLY A 1 107 ? 6.128 -15.871 -7.986 1.00 84.75 107 GLY A C 1
ATOM 880 O O . GLY A 1 107 ? 6.683 -16.238 -9.020 1.00 84.75 107 GLY A O 1
ATOM 881 N N . LYS A 1 108 ? 4.934 -15.267 -7.994 1.00 82.62 108 LYS A N 1
ATOM 882 C CA . LYS A 1 108 ? 4.172 -15.029 -9.229 1.00 82.62 108 LYS A CA 1
ATOM 883 C C . LYS A 1 108 ? 4.889 -14.067 -10.175 1.00 82.62 108 LYS A C 1
ATOM 885 O O . LYS A 1 108 ? 4.989 -14.349 -11.363 1.00 82.62 108 LYS A O 1
ATOM 890 N N . MET A 1 109 ? 5.469 -12.991 -9.648 1.00 80.44 109 MET A N 1
ATOM 891 C CA . MET A 1 109 ? 6.276 -12.051 -10.433 1.00 80.44 109 MET A CA 1
ATOM 892 C C . MET A 1 109 ? 7.470 -12.742 -11.098 1.00 80.44 109 MET A C 1
ATOM 894 O O . MET A 1 109 ? 7.748 -12.502 -12.273 1.00 80.44 109 MET A O 1
ATOM 898 N N . ARG A 1 110 ? 8.156 -13.634 -10.373 1.00 80.69 110 ARG A N 1
ATOM 899 C CA . ARG A 1 110 ? 9.258 -14.428 -10.927 1.00 80.69 110 ARG A CA 1
ATOM 900 C C . ARG A 1 110 ? 8.785 -15.323 -12.072 1.00 80.69 110 ARG A C 1
ATOM 902 O O . ARG A 1 110 ? 9.403 -15.295 -13.133 1.00 80.69 110 ARG A O 1
ATOM 909 N N . LEU A 1 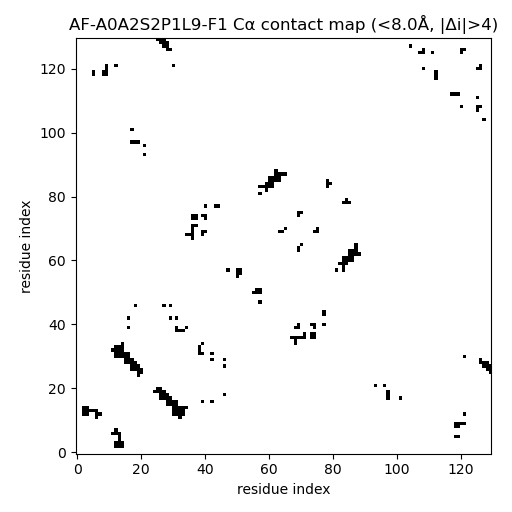111 ? 7.674 -16.036 -11.887 1.00 81.06 111 LEU A N 1
ATOM 910 C CA . LEU A 1 111 ? 7.089 -16.878 -12.930 1.00 81.06 111 LEU A CA 1
ATOM 911 C C . LEU A 1 111 ? 6.710 -16.056 -14.172 1.00 81.06 111 LEU A C 1
ATOM 913 O O . LEU A 1 111 ? 7.066 -16.427 -15.287 1.00 81.06 111 LEU A O 1
ATOM 917 N N . CYS A 1 112 ? 6.057 -14.902 -13.996 1.00 77.38 112 CYS A N 1
ATOM 918 C CA . CYS A 1 112 ? 5.729 -14.006 -15.107 1.00 77.38 112 CYS A CA 1
ATOM 919 C C . CYS A 1 112 ? 6.982 -13.565 -15.880 1.00 77.38 112 CYS A C 1
ATOM 921 O O . CYS A 1 112 ? 6.964 -13.540 -17.110 1.00 77.38 112 CYS A O 1
ATOM 923 N N . PHE A 1 113 ? 8.081 -13.260 -15.182 1.00 78.81 113 PHE A N 1
ATOM 924 C CA . PHE A 1 113 ? 9.345 -12.885 -15.819 1.00 78.81 113 PHE A CA 1
ATOM 925 C C . PHE A 1 113 ? 10.008 -14.021 -16.599 1.00 78.81 113 PHE A C 1
ATOM 927 O O . PHE A 1 113 ? 10.696 -13.747 -17.584 1.00 78.81 113 PHE A O 1
ATOM 934 N N . GLU A 1 114 ? 9.852 -15.263 -16.148 1.00 81.12 114 GLU A N 1
ATOM 935 C CA . GLU A 1 114 ? 10.385 -16.449 -16.822 1.00 81.12 114 GLU A CA 1
ATOM 936 C C . GLU A 1 114 ? 9.551 -16.783 -18.067 1.00 81.12 114 GLU A C 1
ATOM 938 O O . GLU A 1 114 ? 10.101 -16.881 -19.164 1.00 81.12 114 GLU A O 1
ATOM 943 N N . VAL A 1 115 ? 8.222 -16.839 -17.931 1.00 79.25 115 VAL A N 1
ATOM 944 C CA . VAL A 1 115 ? 7.294 -17.168 -19.027 1.00 79.25 115 VAL A CA 1
ATOM 945 C C . VAL A 1 115 ? 7.322 -16.115 -20.133 1.00 79.25 115 VAL A C 1
ATOM 947 O O . VAL A 1 115 ? 7.412 -16.450 -21.312 1.00 79.25 115 VAL A O 1
ATOM 950 N N . GLN A 1 116 ? 7.274 -14.828 -19.780 1.00 72.50 116 GLN A N 1
ATOM 951 C CA . GLN A 1 116 ? 7.211 -13.753 -20.775 1.00 72.50 116 GLN A CA 1
ATOM 952 C C . GLN A 1 116 ? 8.578 -13.401 -21.376 1.00 72.50 116 GLN A C 1
ATOM 954 O O . GLN A 1 116 ? 8.633 -12.569 -22.283 1.00 72.50 116 GLN A O 1
ATOM 959 N N . LYS A 1 117 ? 9.681 -13.950 -20.834 1.00 75.31 117 LYS A N 1
ATOM 960 C CA . LYS A 1 117 ? 11.071 -13.548 -21.139 1.00 75.31 117 LYS A CA 1
ATOM 961 C C . LYS A 1 117 ? 11.284 -12.024 -21.118 1.00 75.31 117 LYS A C 1
ATOM 963 O O . LYS A 1 117 ? 12.170 -11.489 -21.778 1.00 75.31 117 LYS A O 1
ATOM 968 N N . SER A 1 118 ? 10.458 -11.307 -20.359 1.00 70.38 118 SER A N 1
ATOM 969 C CA . SER A 1 118 ? 10.435 -9.851 -20.272 1.00 70.38 118 SER A CA 1
ATOM 970 C C . SER A 1 118 ? 10.355 -9.454 -18.811 1.00 70.38 118 SER A C 1
ATOM 972 O O . SER A 1 118 ? 9.643 -10.078 -18.028 1.00 70.38 118 SER A O 1
ATOM 974 N N . LYS A 1 119 ? 11.085 -8.405 -18.431 1.00 72.06 119 LYS A N 1
ATOM 975 C CA . LYS A 1 119 ? 11.078 -7.877 -17.061 1.00 72.06 119 LYS A CA 1
ATOM 976 C C . LYS A 1 119 ? 10.085 -6.720 -16.887 1.00 72.06 119 LYS A C 1
ATOM 978 O O . LYS A 1 119 ? 10.160 -6.007 -15.890 1.00 72.06 119 LYS A O 1
ATOM 983 N N . LYS A 1 120 ? 9.156 -6.530 -17.838 1.00 73.00 120 LYS A N 1
ATOM 984 C CA . LYS A 1 120 ? 8.068 -5.540 -17.763 1.00 73.00 120 LYS A CA 1
ATOM 985 C C . LYS A 1 120 ? 6.891 -6.076 -16.941 1.00 73.00 120 LYS A C 1
ATOM 987 O O . LYS A 1 120 ? 6.330 -7.106 -17.299 1.00 73.00 120 LYS A O 1
ATOM 992 N N . TRP A 1 121 ? 6.491 -5.381 -15.875 1.00 71.50 121 TRP A N 1
ATOM 993 C CA . TRP A 1 121 ? 5.460 -5.841 -14.933 1.00 71.50 121 TRP A CA 1
ATOM 994 C C . TRP A 1 121 ? 4.282 -4.882 -14.698 1.00 71.50 121 TRP A C 1
ATOM 996 O O . TRP A 1 121 ? 3.254 -5.339 -14.210 1.00 71.50 121 TRP A O 1
ATOM 1006 N N . ILE A 1 122 ? 4.368 -3.603 -15.082 1.00 69.81 122 ILE A N 1
ATOM 1007 C CA . ILE A 1 122 ? 3.318 -2.596 -14.803 1.00 69.81 122 ILE A CA 1
ATOM 1008 C C . ILE A 1 122 ? 2.022 -2.819 -15.604 1.00 69.81 122 ILE A C 1
ATOM 1010 O O . ILE A 1 122 ? 0.938 -2.712 -15.047 1.00 69.81 122 ILE A O 1
ATOM 1014 N N . ASN A 1 123 ? 2.121 -3.195 -16.884 1.00 62.84 123 ASN A N 1
ATOM 1015 C CA . ASN A 1 123 ? 0.978 -3.217 -17.816 1.00 62.84 123 ASN A CA 1
ATOM 1016 C C . ASN A 1 123 ? 0.559 -4.626 -18.277 1.00 62.84 123 ASN A C 1
ATOM 1018 O O . ASN A 1 123 ? -0.146 -4.762 -19.272 1.00 62.84 123 ASN A O 1
ATOM 1022 N N . ARG A 1 124 ? 1.032 -5.697 -17.621 1.00 54.94 124 ARG A N 1
ATOM 1023 C CA . ARG A 1 124 ? 0.874 -7.082 -18.123 1.00 54.94 124 ARG A CA 1
ATOM 1024 C C . ARG A 1 124 ? 0.139 -8.045 -17.186 1.00 54.94 124 ARG A C 1
ATOM 1026 O O . ARG A 1 124 ? 0.322 -9.251 -17.300 1.00 54.94 124 ARG A O 1
ATOM 1033 N N . GLY A 1 125 ? -0.650 -7.532 -16.241 1.00 54.25 125 GLY A N 1
ATOM 1034 C CA . GLY A 1 125 ? -1.374 -8.372 -15.272 1.00 54.25 125 GLY A CA 1
ATOM 1035 C C . GLY A 1 125 ? -0.468 -9.108 -14.272 1.00 54.25 125 GLY A C 1
ATOM 1036 O O . GLY A 1 125 ? -0.938 -9.951 -13.518 1.00 54.25 125 GLY A O 1
ATOM 1037 N N . CYS A 1 126 ? 0.833 -8.792 -14.247 1.00 51.44 126 CYS A N 1
ATOM 1038 C CA . CYS A 1 126 ? 1.779 -9.334 -13.268 1.00 51.44 126 CYS A CA 1
ATOM 1039 C C . CYS A 1 126 ? 1.505 -8.785 -11.857 1.00 51.44 126 CYS A C 1
ATOM 1041 O O . CYS A 1 126 ? 1.789 -9.452 -10.863 1.00 51.44 126 CYS A O 1
ATOM 1043 N N . ILE A 1 127 ? 0.936 -7.577 -11.772 1.00 55.94 127 ILE A N 1
ATOM 1044 C CA . ILE A 1 127 ? 0.394 -7.020 -10.533 1.00 55.94 127 ILE A CA 1
ATOM 1045 C C . ILE A 1 127 ? -1.020 -7.565 -10.375 1.00 55.94 127 ILE A C 1
ATOM 1047 O O . ILE A 1 127 ? -1.920 -7.219 -11.138 1.00 55.94 127 ILE A O 1
ATOM 1051 N N . LEU A 1 128 ? -1.189 -8.444 -9.395 1.00 50.34 128 LEU A N 1
ATOM 1052 C CA . LEU A 1 128 ? -2.495 -8.958 -9.024 1.00 50.34 128 LEU A CA 1
ATOM 1053 C C . LEU A 1 128 ? -3.277 -7.883 -8.278 1.00 50.34 128 LEU A C 1
ATOM 1055 O O . LEU A 1 128 ? -2.804 -7.348 -7.274 1.00 50.34 128 LEU A O 1
ATOM 1059 N N . TYR A 1 129 ? -4.483 -7.621 -8.757 1.00 51.25 129 TYR A N 1
ATOM 1060 C CA . TYR A 1 129 ? -5.514 -6.915 -8.017 1.00 51.25 129 TYR A CA 1
ATOM 1061 C C . TYR A 1 129 ? -6.614 -7.935 -7.742 1.00 51.25 129 TYR A C 1
ATOM 1063 O O . TYR A 1 129 ? -7.258 -8.337 -8.703 1.00 51.25 129 TYR A O 1
ATOM 1071 N N . GLY A 1 130 ? -6.781 -8.342 -6.477 1.00 43.09 130 GLY A N 1
ATOM 1072 C CA . GLY A 1 130 ? -7.873 -9.219 -6.022 1.00 43.09 130 GLY A CA 1
ATOM 1073 C C . GLY A 1 130 ? -7.952 -10.569 -6.713 1.00 43.09 130 GLY A C 1
ATOM 1074 O O . GLY A 1 130 ? -8.726 -10.667 -7.685 1.00 43.09 130 GLY A O 1
#

Organism: Schizaphis graminum (NCBI:txid13262)

Radius of gyration: 14.97 Å; Cα contacts (8 Å, |Δi|>4): 157; chains: 1; bounding box: 35×32×39 Å

Nearest PDB structures (foldseek):
  1qs4-assembly1_B  TM=9.009E-01  e=3.553E-05  Human immunodeficiency virus 1
  6v3k-assembly1_A-2  TM=8.521E-01  e=1.008E-04  Saccharolobus solfataricus P2
  8cta-assembly3_I  TM=8.940E-01  e=1.933E-04  Human immunodeficiency virus 1
  4nyf-assembly1_B  TM=8.497E-01  e=1.008E-04  Human immunodeficiency virus type 1 lw12.3 isolate
  3vq7-assembly1_A  TM=8.530E-01  e=1.933E-04  Human immunodeficiency virus 1

Solvent-accessible surface area (backbone atoms only — not comparable to full-atom values): 7564 Å² total; per-residue (Å²): 115,76,52,51,80,34,15,80,72,33,86,44,34,36,48,72,50,75,50,68,43,86,83,84,64,50,41,44,57,45,82,25,64,53,85,45,26,65,54,47,27,54,50,52,51,50,50,56,53,50,35,47,77,69,76,39,79,83,59,60,67,43,80,56,72,95,47,70,39,64,70,32,71,56,27,50,48,50,29,59,75,68,62,32,46,75,50,77,74,94,52,64,70,66,52,50,53,54,51,53,48,52,52,50,51,52,52,51,42,50,50,48,33,62,76,65,73,39,78,58,42,86,90,67,73,55,59,59,70,113

Foldseek 3Di:
DLQQVCCVVAVQFRDWDKDADPPVRFIAIHTFNDLALQRVLVRVLVVQVVCVVVVHDRDQEDEDPPDVSCVDPSNVVSCVVSNHHYDYDPPVVVVVSVVVVVVVLVVLLVVCCVVVVDNHQPPDCSGDRD

Sequence (130 aa):
VIMRNYSDQNEGYCNIITVIDTFSKFAWAFPLKKKDGISVSKALEKIIEQAKTQNHQTPKLLHADKGLEFENKHFKNVLKKYGIHMYHTQNEEKSAIIERFNRTLNGKMRLCFEVQKSKKWINRGCILYG

Mean predicted aligned error: 6.52 Å

Secondary structure (DSSP, 8-state):
-GGGGGTGGGTT--EEEEEE-TTT--EEEEEES--SHHHHHHHHHHHHHHHHHTTPPPPSEEE--S-GGGSSHHHHHHHHHTTPEEE----HHHHHHHHHHHHHHHHHHHHHHHHTS----SSSS-S---